Protein AF-A0A060CBT6-F1 (afdb_monomer)

Mean predicted aligned error: 3.3 Å

Radius of gyration: 12.22 Å; Cα contacts (8 Å, |Δi|>4): 70; chains: 1; bounding box: 26×17×33 Å

Structure (mmCIF, N/CA/C/O backbone):
data_AF-A0A060CBT6-F1
#
_entry.id   AF-A0A060CBT6-F1
#
loop_
_atom_site.group_PDB
_atom_site.id
_atom_site.type_symbol
_atom_site.label_atom_id
_atom_site.label_alt_id
_atom_site.label_comp_id
_atom_site.label_asym_id
_atom_site.label_entity_id
_atom_site.label_seq_id
_atom_site.pdbx_PDB_ins_code
_atom_site.Cartn_x
_atom_site.Cartn_y
_atom_site.Cartn_z
_atom_site.occupancy
_atom_site.B_iso_or_equiv
_atom_site.auth_seq_id
_atom_site.auth_comp_id
_atom_site.auth_asym_id
_atom_site.auth_atom_id
_atom_site.pdbx_PDB_model_num
ATOM 1 N N . PRO A 1 1 ? -18.198 4.200 -5.497 1.00 89.38 1 PRO A N 1
ATOM 2 C CA . PRO A 1 1 ? -17.519 5.501 -5.744 1.00 89.38 1 PRO A CA 1
ATOM 3 C C . PRO A 1 1 ? -16.060 5.401 -5.280 1.00 89.38 1 PRO A C 1
ATOM 5 O O . PRO A 1 1 ? -15.763 4.503 -4.498 1.00 89.38 1 PRO A O 1
ATOM 8 N N . ILE A 1 2 ? -15.164 6.278 -5.744 1.00 93.75 2 ILE A N 1
ATOM 9 C CA . ILE A 1 2 ? -13.783 6.320 -5.235 1.00 93.75 2 ILE A CA 1
ATOM 10 C C . ILE A 1 2 ? -13.799 7.020 -3.870 1.00 93.75 2 ILE A C 1
ATOM 12 O O . ILE A 1 2 ? -14.182 8.184 -3.795 1.00 93.75 2 ILE A O 1
ATOM 16 N N . ALA A 1 3 ? -13.408 6.310 -2.807 1.00 95.44 3 ALA A N 1
ATOM 17 C CA . ALA A 1 3 ? -13.391 6.844 -1.439 1.00 95.44 3 ALA A CA 1
ATOM 18 C C . ALA A 1 3 ? -12.180 7.757 -1.157 1.00 95.44 3 ALA A C 1
ATOM 20 O O . ALA A 1 3 ? -12.234 8.610 -0.277 1.00 95.44 3 ALA A O 1
ATOM 21 N N . GLY A 1 4 ? -11.091 7.600 -1.912 1.00 96.31 4 GLY A N 1
ATOM 22 C CA . GLY A 1 4 ? -9.896 8.435 -1.816 1.00 96.31 4 GLY A CA 1
ATOM 23 C C . GLY A 1 4 ? -8.776 7.943 -2.731 1.00 96.31 4 GLY A C 1
ATOM 24 O O . GLY A 1 4 ? -8.855 6.848 -3.288 1.00 96.31 4 GLY A O 1
ATOM 25 N N . TYR A 1 5 ? -7.739 8.763 -2.893 1.00 95.81 5 TYR A N 1
ATOM 26 C CA . TYR A 1 5 ? -6.511 8.423 -3.613 1.00 95.81 5 TYR A CA 1
ATOM 27 C C . TYR A 1 5 ? -5.323 9.197 -3.026 1.00 95.81 5 TYR A C 1
ATOM 29 O O . TYR A 1 5 ? -5.495 10.285 -2.478 1.00 95.81 5 TYR A O 1
ATOM 37 N N . HIS A 1 6 ? -4.121 8.634 -3.140 1.00 95.88 6 HIS A N 1
ATOM 38 C CA . HIS A 1 6 ? -2.866 9.261 -2.723 1.00 95.88 6 HIS A CA 1
ATOM 39 C C . HIS A 1 6 ? -1.712 8.685 -3.555 1.00 95.88 6 HIS A C 1
ATOM 41 O O . HIS A 1 6 ? -1.776 7.526 -3.970 1.00 95.88 6 HIS A O 1
ATOM 47 N N . ASP A 1 7 ? -0.663 9.468 -3.808 1.00 93.69 7 ASP A N 1
ATOM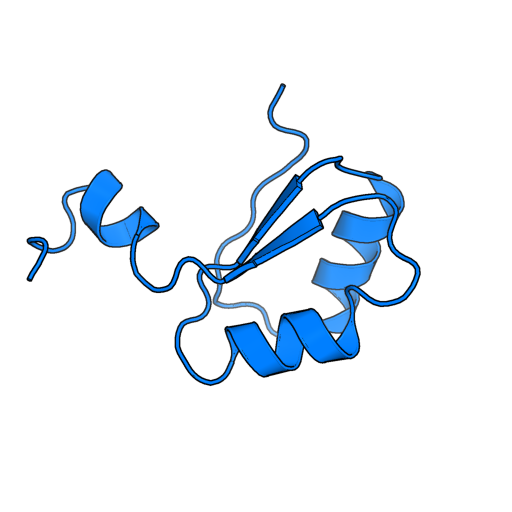 48 C CA . ASP A 1 7 ? 0.549 8.955 -4.452 1.00 93.69 7 ASP A CA 1
ATOM 49 C C . ASP A 1 7 ? 1.390 8.069 -3.506 1.00 93.69 7 ASP A C 1
ATOM 51 O O . ASP A 1 7 ? 1.194 8.049 -2.289 1.00 93.69 7 ASP A O 1
ATOM 55 N N . GLY A 1 8 ? 2.334 7.311 -4.067 1.00 92.31 8 GLY A N 1
ATOM 56 C CA . GLY A 1 8 ? 3.187 6.390 -3.307 1.00 92.31 8 GLY A CA 1
ATOM 57 C C . GLY A 1 8 ? 4.401 7.022 -2.607 1.00 92.31 8 GLY A C 1
ATOM 58 O O . GLY A 1 8 ? 5.164 6.295 -1.972 1.00 92.31 8 GLY A O 1
ATOM 59 N N . TYR A 1 9 ? 4.620 8.337 -2.715 1.00 91.25 9 TYR A N 1
ATOM 60 C CA . TYR A 1 9 ? 5.799 9.054 -2.205 1.00 91.25 9 TYR A CA 1
ATOM 61 C C . TYR A 1 9 ? 5.494 9.809 -0.902 1.00 91.25 9 TYR A C 1
ATOM 63 O O . TYR A 1 9 ? 5.760 11.003 -0.756 1.00 91.25 9 TYR A O 1
ATOM 71 N N . PHE A 1 10 ? 4.957 9.103 0.091 1.00 92.44 10 PHE A N 1
ATOM 72 C CA . PHE A 1 10 ? 4.646 9.664 1.407 1.00 92.44 10 PHE A CA 1
ATOM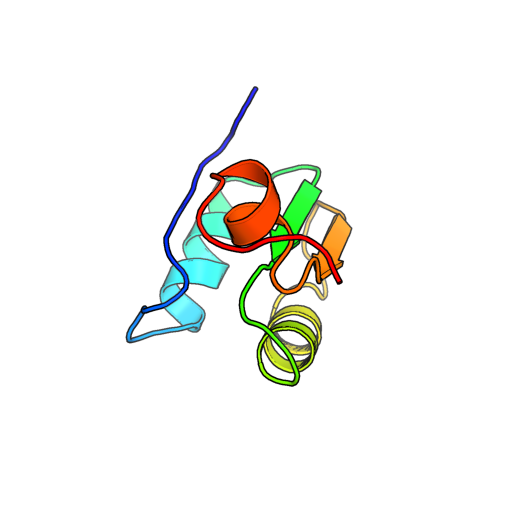 73 C C . PHE A 1 10 ? 5.798 9.498 2.413 1.00 92.44 10 PHE A C 1
ATOM 75 O O . PHE A 1 10 ? 6.597 8.567 2.342 1.00 92.44 10 PHE A O 1
ATOM 82 N N . LYS A 1 11 ? 5.855 10.394 3.410 1.00 92.50 11 LYS A N 1
ATOM 83 C CA . LYS A 1 11 ? 6.837 10.327 4.512 1.00 92.50 11 LYS A CA 1
ATOM 84 C C . LYS A 1 11 ? 6.420 9.386 5.646 1.00 92.50 11 LYS A C 1
ATOM 86 O O . LYS A 1 11 ? 7.281 8.854 6.336 1.00 92.50 11 LYS A O 1
ATOM 91 N N . SER A 1 12 ? 5.115 9.211 5.859 1.00 95.38 12 SER A N 1
ATOM 92 C CA . SER A 1 12 ? 4.559 8.413 6.956 1.00 95.38 12 SER A CA 1
ATOM 93 C C . SER A 1 12 ? 3.545 7.407 6.422 1.00 95.38 12 SER A C 1
ATOM 95 O O . SER A 1 12 ? 2.469 7.780 5.963 1.00 95.38 12 SER A O 1
ATOM 97 N N . ALA A 1 13 ? 3.890 6.122 6.494 1.00 95.75 13 ALA A N 1
ATOM 98 C CA . ALA A 1 13 ? 2.984 5.027 6.146 1.00 95.75 13 ALA A CA 1
ATOM 99 C C . ALA A 1 13 ? 1.765 4.988 7.081 1.00 95.75 13 ALA A C 1
ATOM 101 O O . ALA A 1 13 ? 0.633 4.794 6.640 1.00 95.75 13 ALA A O 1
ATOM 102 N N . THR A 1 14 ? 1.991 5.268 8.366 1.00 96.69 14 THR A N 1
ATOM 103 C CA . THR A 1 14 ? 0.955 5.261 9.400 1.00 96.69 14 THR A CA 1
ATOM 104 C C . THR A 1 14 ? -0.140 6.289 9.135 1.00 96.69 14 THR A C 1
ATOM 106 O O . THR A 1 14 ? -1.311 5.964 9.311 1.00 96.69 14 THR A O 1
ATOM 109 N N . SER A 1 15 ? 0.194 7.501 8.673 1.00 96.44 15 SER A N 1
ATOM 110 C CA . SER A 1 15 ? -0.840 8.504 8.377 1.00 96.44 15 SER A CA 1
ATOM 111 C C . SER A 1 15 ? -1.731 8.069 7.216 1.00 96.44 15 SER A C 1
ATOM 113 O O . SER A 1 15 ? -2.947 8.210 7.297 1.00 96.44 15 SER A O 1
ATOM 115 N N . ILE A 1 16 ? -1.144 7.479 6.168 1.00 97.00 16 ILE A N 1
ATOM 116 C CA . ILE A 1 16 ? -1.901 6.951 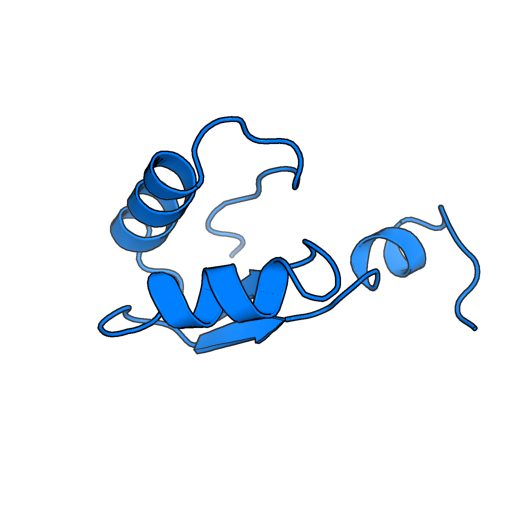5.024 1.00 97.00 16 ILE A CA 1
ATOM 117 C C . ILE A 1 16 ? -2.817 5.809 5.469 1.00 97.00 16 ILE A C 1
ATOM 119 O O . ILE A 1 16 ? -4.007 5.816 5.157 1.00 97.00 16 ILE A O 1
ATOM 123 N N . ALA A 1 17 ? -2.296 4.862 6.251 1.00 96.06 17 ALA A N 1
ATOM 124 C CA . ALA A 1 17 ? -3.078 3.745 6.767 1.00 96.06 17 ALA A CA 1
ATOM 125 C C . ALA A 1 17 ? -4.251 4.206 7.649 1.00 96.06 17 ALA A C 1
ATOM 127 O O . ALA A 1 17 ? -5.365 3.711 7.491 1.00 96.06 17 ALA A O 1
ATOM 128 N N . GLN A 1 18 ? -4.038 5.192 8.527 1.00 95.69 18 GLN A N 1
ATOM 129 C CA . GLN A 1 18 ? -5.102 5.768 9.356 1.00 95.69 18 GLN A CA 1
ATOM 130 C C . GLN A 1 18 ? -6.197 6.419 8.511 1.00 95.69 18 GLN A C 1
ATOM 132 O O . GLN A 1 18 ? -7.378 6.191 8.770 1.00 95.69 18 GLN A O 1
ATOM 137 N N . THR A 1 19 ? -5.831 7.180 7.475 1.00 95.88 19 THR A N 1
ATOM 138 C CA . THR A 1 19 ? -6.809 7.753 6.542 1.00 95.88 19 THR A CA 1
ATOM 139 C C . THR A 1 19 ? -7.618 6.657 5.850 1.00 95.88 19 THR A C 1
ATOM 141 O O . THR A 1 19 ? -8.843 6.743 5.817 1.00 95.88 19 THR A O 1
ATOM 144 N N . ILE A 1 20 ? -6.968 5.598 5.357 1.00 96.94 20 ILE A N 1
ATOM 145 C CA . ILE A 1 20 ? -7.656 4.465 4.719 1.00 96.94 20 ILE A CA 1
ATOM 146 C C . ILE A 1 20 ? -8.636 3.805 5.701 1.00 96.94 20 ILE A C 1
ATOM 148 O O . ILE A 1 20 ? -9.801 3.608 5.364 1.00 96.94 20 ILE A O 1
ATOM 152 N N . GLN A 1 21 ? -8.208 3.515 6.932 1.00 94.94 21 GLN A N 1
ATOM 153 C CA . GLN A 1 21 ? -9.058 2.878 7.945 1.00 94.94 21 GLN A CA 1
ATOM 154 C C . GLN A 1 21 ? -10.262 3.745 8.342 1.00 94.94 21 GLN A C 1
ATOM 156 O O . GLN A 1 21 ? -11.360 3.219 8.516 1.00 94.94 21 GLN A O 1
ATOM 161 N N . GLN A 1 22 ? -10.090 5.067 8.445 1.00 95.38 22 GLN A N 1
ATOM 162 C CA . GLN A 1 22 ? -11.183 6.001 8.743 1.00 95.38 22 GLN A CA 1
ATOM 163 C C . GLN A 1 22 ? -12.236 6.045 7.631 1.00 95.38 22 GLN A C 1
ATOM 165 O O . GLN A 1 22 ? -13.426 6.140 7.925 1.00 95.38 22 GLN A O 1
ATOM 170 N N . GLN A 1 23 ? -11.809 5.945 6.371 1.00 95.88 23 GLN A N 1
ATOM 171 C CA . GLN A 1 23 ? -12.704 5.948 5.209 1.00 95.88 23 GLN A CA 1
ATOM 172 C C . GLN A 1 23 ? -13.433 4.610 5.003 1.00 95.88 23 GLN A C 1
ATOM 174 O O . GLN A 1 23 ? -14.400 4.567 4.248 1.00 95.88 23 GLN A O 1
ATOM 179 N N . LYS A 1 24 ? -12.989 3.529 5.666 1.00 96.19 24 LYS A N 1
ATOM 180 C CA . LYS A 1 24 ? -13.563 2.171 5.585 1.00 96.19 24 LYS A CA 1
ATOM 181 C C . LYS A 1 24 ? -13.889 1.714 4.146 1.00 96.19 24 LYS A C 1
ATOM 183 O O . LYS A 1 24 ? -15.015 1.292 3.889 1.00 96.19 24 LYS A O 1
ATOM 188 N N . PRO A 1 25 ? -12.945 1.797 3.190 1.00 97.31 25 PRO A N 1
ATOM 189 C CA . PRO A 1 25 ? -13.202 1.348 1.828 1.00 97.31 25 PRO A CA 1
ATOM 190 C C . PRO A 1 25 ? -13.365 -0.174 1.773 1.00 97.31 25 PRO A C 1
ATOM 192 O O . PRO A 1 25 ? -12.692 -0.900 2.504 1.00 97.31 25 PRO A O 1
ATOM 195 N N . ASP A 1 26 ? -14.198 -0.659 0.853 1.00 98.12 26 ASP A N 1
ATOM 196 C CA . ASP A 1 26 ? -14.361 -2.099 0.607 1.00 98.12 26 ASP A CA 1
ATOM 197 C C . ASP A 1 26 ? -13.140 -2.712 -0.105 1.00 98.12 26 ASP A C 1
ATOM 199 O O . ASP A 1 26 ? -12.857 -3.902 0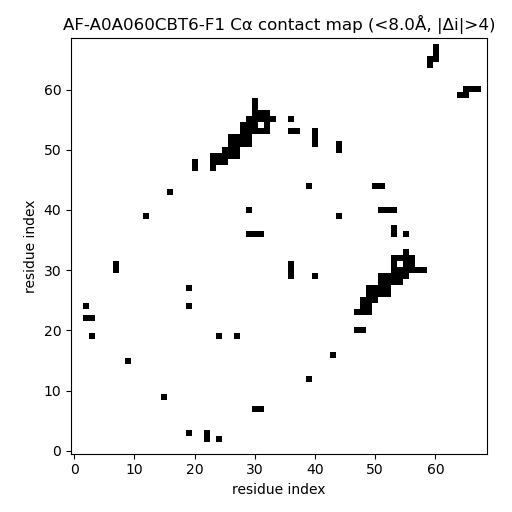.037 1.00 98.12 26 ASP A O 1
ATOM 203 N N . ILE A 1 27 ? -12.400 -1.899 -0.871 1.00 97.88 27 ILE A N 1
ATOM 204 C CA . ILE A 1 27 ? -11.210 -2.311 -1.628 1.00 97.88 27 ILE A CA 1
ATOM 205 C C . ILE A 1 27 ? -10.127 -1.231 -1.529 1.00 97.88 27 ILE A C 1
ATOM 207 O O . ILE A 1 27 ? -10.397 -0.047 -1.740 1.00 97.88 27 ILE A O 1
ATOM 211 N N . VAL A 1 28 ? -8.887 -1.654 -1.282 1.00 98.12 28 VAL A N 1
ATOM 212 C CA . VAL A 1 28 ? -7.682 -0.815 -1.279 1.00 98.12 28 VAL A CA 1
ATOM 213 C C . VAL A 1 28 ? -6.680 -1.369 -2.290 1.00 98.12 28 VAL A C 1
ATOM 215 O O . VAL A 1 28 ? -6.213 -2.501 -2.167 1.00 98.12 28 VAL A O 1
ATOM 218 N N . LEU A 1 29 ? -6.330 -0.563 -3.295 1.00 98.06 29 LEU A N 1
ATOM 219 C CA . LEU A 1 29 ? -5.331 -0.914 -4.307 1.00 98.06 29 LEU A CA 1
ATOM 220 C C . LEU A 1 29 ? -3.993 -0.255 -3.961 1.00 98.06 29 LEU A C 1
ATOM 222 O O . LEU A 1 29 ? -3.909 0.969 -3.864 1.00 98.06 29 LEU A O 1
ATOM 226 N N . VAL A 1 30 ? -2.944 -1.059 -3.792 1.00 98.06 30 VAL A N 1
ATOM 227 C CA . VAL A 1 30 ? -1.625 -0.603 -3.335 1.00 98.06 30 VAL A CA 1
ATOM 228 C C . VAL A 1 30 ? -0.607 -0.748 -4.465 1.00 98.06 30 VAL A C 1
ATOM 230 O O . VAL A 1 30 ? -0.232 -1.853 -4.846 1.00 98.06 30 VAL A O 1
ATOM 233 N N . ALA A 1 31 ? -0.146 0.383 -4.997 1.00 96.75 31 ALA A N 1
ATOM 234 C CA . ALA A 1 31 ? 0.799 0.467 -6.115 1.00 96.75 31 ALA A CA 1
ATOM 235 C C . ALA A 1 31 ? 2.167 1.011 -5.663 1.00 96.75 31 ALA A C 1
ATOM 237 O O . ALA A 1 31 ? 2.672 1.989 -6.206 1.00 96.75 31 ALA A O 1
ATOM 238 N N . LEU A 1 32 ? 2.749 0.421 -4.612 1.00 96.62 32 LEU A N 1
ATOM 239 C CA . LEU A 1 32 ? 4.042 0.864 -4.056 1.00 96.62 32 LEU A CA 1
ATOM 240 C C . LEU A 1 32 ? 5.243 0.106 -4.639 1.00 96.62 32 LEU A C 1
ATOM 242 O O . LEU A 1 32 ? 6.389 0.464 -4.362 1.00 96.62 32 LEU A O 1
ATOM 246 N N . GLY A 1 33 ? 4.975 -0.933 -5.436 1.00 94.50 33 GLY A N 1
ATOM 247 C CA . GLY A 1 33 ? 5.986 -1.833 -5.973 1.00 94.50 33 GLY A CA 1
ATOM 248 C C . GLY A 1 33 ? 6.525 -2.811 -4.930 1.00 94.50 33 GLY A C 1
ATOM 249 O O . GLY A 1 33 ? 6.355 -2.641 -3.720 1.00 94.50 33 GLY A O 1
ATOM 250 N N . PHE A 1 34 ? 7.194 -3.851 -5.420 1.00 93.31 34 PHE A N 1
ATOM 251 C CA . PHE A 1 34 ? 7.824 -4.859 -4.576 1.00 93.31 34 PHE A CA 1
ATOM 252 C C . PHE A 1 34 ? 9.122 -4.320 -3.943 1.00 93.31 34 PHE A C 1
ATOM 254 O O . PHE A 1 34 ? 9.888 -3.638 -4.631 1.00 93.31 34 PHE A O 1
ATOM 261 N N . PRO A 1 35 ? 9.421 -4.626 -2.665 1.00 95.81 35 PRO A N 1
ATOM 262 C CA . PRO A 1 35 ? 8.599 -5.355 -1.684 1.00 95.81 35 PRO A CA 1
ATOM 263 C C . PRO A 1 35 ? 7.716 -4.435 -0.815 1.00 95.81 35 PRO A C 1
ATOM 265 O O . PRO A 1 35 ? 7.151 -4.855 0.195 1.00 95.81 35 PRO A O 1
ATOM 268 N N . LYS A 1 36 ? 7.669 -3.132 -1.124 1.00 96.38 36 LYS A N 1
ATOM 269 C CA . LYS A 1 36 ? 7.052 -2.119 -0.252 1.00 96.38 36 LYS A CA 1
ATOM 270 C C . LYS A 1 36 ? 5.553 -2.333 -0.082 1.00 96.38 36 LYS A C 1
ATOM 272 O O . LYS A 1 36 ? 5.041 -2.109 1.011 1.00 96.38 36 LYS A O 1
ATOM 277 N N . GLN A 1 37 ? 4.855 -2.735 -1.140 1.00 97.25 37 GLN A N 1
ATOM 278 C CA . GLN A 1 37 ? 3.412 -2.955 -1.079 1.00 97.25 37 GLN A CA 1
ATOM 279 C C . GLN A 1 37 ? 3.058 -4.172 -0.216 1.00 97.25 37 GLN A C 1
ATOM 281 O O . GLN A 1 37 ? 2.113 -4.080 0.559 1.00 97.25 37 GLN A O 1
ATOM 286 N N . GLU A 1 38 ? 3.819 -5.269 -0.294 1.00 97.75 38 GLU A N 1
ATOM 287 C CA . GLU A 1 38 ? 3.572 -6.475 0.500 1.00 97.75 38 GLU A CA 1
ATOM 288 C C . GLU A 1 38 ? 3.724 -6.156 1.988 1.00 97.75 38 GLU A C 1
ATOM 290 O O . GLU A 1 38 ? 2.811 -6.420 2.764 1.00 97.75 38 GLU A O 1
ATOM 295 N N . ASN A 1 39 ? 4.811 -5.471 2.360 1.00 97.62 39 ASN A N 1
ATOM 296 C CA . ASN A 1 39 ? 5.048 -5.044 3.740 1.00 97.62 39 ASN A CA 1
ATOM 297 C C . ASN A 1 39 ? 3.973 -4.066 4.242 1.00 97.62 39 ASN A C 1
ATOM 299 O O . ASN A 1 39 ? 3.544 -4.146 5.389 1.00 97.62 39 ASN A O 1
ATOM 303 N N . PHE A 1 40 ? 3.524 -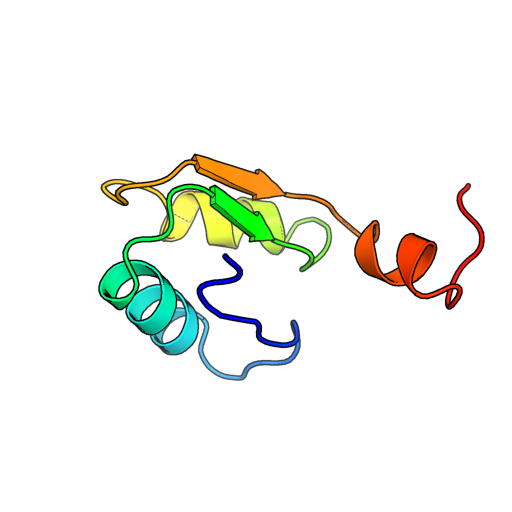3.137 3.393 1.00 97.81 40 PHE A N 1
ATOM 304 C CA . PHE A 1 40 ? 2.475 -2.183 3.757 1.00 97.81 40 PHE A CA 1
ATOM 305 C C . PHE A 1 40 ? 1.127 -2.882 3.982 1.00 97.81 40 PHE A C 1
ATOM 307 O O . PHE A 1 40 ? 0.424 -2.582 4.945 1.00 97.81 40 PHE A O 1
ATOM 314 N N . ILE A 1 41 ? 0.768 -3.830 3.115 1.00 98.12 41 ILE A N 1
ATOM 315 C CA . ILE A 1 41 ? -0.465 -4.608 3.253 1.00 98.12 41 ILE A CA 1
ATOM 316 C C . ILE A 1 41 ? -0.401 -5.474 4.512 1.00 98.12 41 ILE A C 1
ATOM 318 O O . ILE A 1 41 ? -1.333 -5.420 5.312 1.00 98.12 41 ILE A O 1
ATOM 322 N N . ASP A 1 42 ? 0.686 -6.216 4.721 1.00 97.88 42 ASP A N 1
ATOM 323 C CA . ASP A 1 42 ? 0.867 -7.078 5.897 1.00 97.88 42 ASP A CA 1
ATOM 324 C C . ASP A 1 42 ? 0.736 -6.282 7.205 1.00 97.88 42 ASP A C 1
ATOM 326 O O . ASP A 1 42 ? 0.005 -6.666 8.116 1.00 97.88 42 ASP A O 1
ATOM 330 N N . GLN A 1 43 ? 1.343 -5.093 7.254 1.00 97.62 43 GLN A N 1
ATOM 331 C CA . GLN A 1 43 ? 1.339 -4.257 8.449 1.00 97.62 43 GLN A CA 1
ATOM 332 C C . GLN A 1 43 ? -0.019 -3.602 8.761 1.00 97.62 43 GLN A C 1
ATOM 334 O O . GLN A 1 43 ? -0.337 -3.409 9.935 1.00 97.62 43 GLN A O 1
ATOM 339 N N . TYR A 1 44 ? -0.805 -3.205 7.752 1.00 97.44 44 TYR A N 1
ATOM 340 C CA . TYR A 1 44 ? -1.953 -2.305 7.962 1.00 97.44 44 TYR A CA 1
ATOM 341 C C . TYR A 1 44 ? -3.320 -2.865 7.553 1.00 97.44 44 TYR A C 1
ATOM 343 O O . TYR A 1 44 ? -4.340 -2.259 7.900 1.00 97.44 44 TYR A O 1
ATOM 351 N N . SER A 1 45 ? -3.369 -3.989 6.833 1.00 96.56 45 SER A N 1
ATOM 352 C CA . SER A 1 45 ? -4.636 -4.586 6.385 1.00 96.56 45 SER A CA 1
ATOM 353 C C . SER A 1 45 ? -5.321 -5.440 7.455 1.00 96.56 45 SER A C 1
ATOM 355 O O . SER A 1 45 ? -6.547 -5.583 7.422 1.00 96.56 45 SER A O 1
ATOM 357 N N . ILE A 1 46 ? -4.564 -5.974 8.423 1.00 94.62 46 ILE A N 1
ATOM 358 C CA . ILE A 1 46 ? -5.098 -6.816 9.501 1.00 94.62 46 ILE A CA 1
ATOM 359 C C . ILE A 1 46 ? -6.139 -6.023 10.302 1.00 94.62 46 ILE A C 1
ATOM 361 O O . ILE A 1 46 ? -5.849 -4.968 10.862 1.00 94.62 46 ILE A O 1
ATOM 365 N N . GLY A 1 47 ? -7.370 -6.539 10.351 1.00 90.38 47 GLY A N 1
ATOM 366 C CA . GLY A 1 47 ? -8.490 -5.900 11.050 1.00 90.38 47 GLY A CA 1
ATOM 367 C C . GLY A 1 47 ? -9.145 -4.734 10.299 1.00 90.38 47 GLY A C 1
ATOM 368 O O . GLY A 1 47 ? -10.034 -4.087 10.850 1.00 90.38 47 GLY A O 1
ATOM 369 N N . SER A 1 48 ? -8.742 -4.455 9.057 1.00 93.94 48 SER A N 1
ATOM 370 C CA . SER A 1 48 ? -9.435 -3.481 8.209 1.00 93.94 48 SER A CA 1
ATOM 371 C C . SER A 1 48 ? -10.749 -4.042 7.638 1.00 93.94 48 SER A C 1
ATOM 373 O O . SER A 1 48 ? -10.947 -5.252 7.576 1.00 93.94 48 SER A O 1
ATOM 375 N N . HIS A 1 49 ? -11.665 -3.149 7.240 1.00 93.38 49 HIS A N 1
ATOM 376 C CA . HIS A 1 49 ? -12.989 -3.514 6.700 1.00 93.38 49 HIS A CA 1
ATOM 377 C C . HIS A 1 49 ? -12.920 -4.179 5.315 1.00 93.38 49 HIS A C 1
ATOM 379 O O . HIS A 1 49 ? -13.706 -5.074 5.021 1.00 93.38 49 HIS A O 1
ATOM 385 N N . GLY A 1 50 ? -11.995 -3.731 4.465 1.00 95.44 50 GLY A N 1
ATOM 386 C CA . GLY A 1 50 ? -11.935 -4.106 3.053 1.00 95.44 50 GLY A CA 1
ATOM 387 C C . GLY A 1 50 ? -10.781 -5.030 2.678 1.00 95.44 50 GLY A C 1
ATOM 388 O O . GLY A 1 50 ? -9.916 -5.362 3.486 1.00 95.44 50 GLY A O 1
ATOM 389 N N . ILE A 1 51 ? -10.744 -5.404 1.399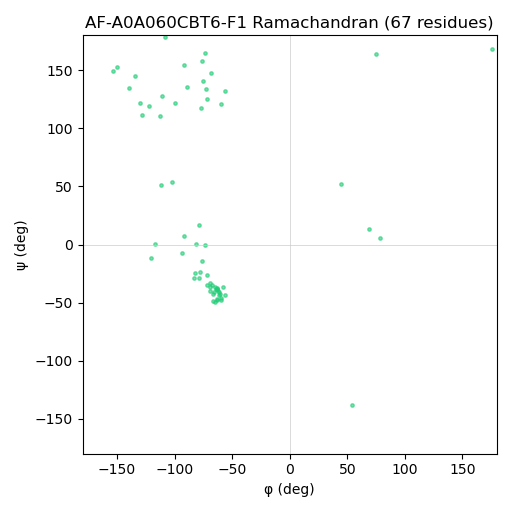 1.00 97.12 51 ILE A N 1
ATOM 390 C CA . ILE A 1 51 ? -9.688 -6.236 0.810 1.00 97.12 51 ILE A CA 1
ATOM 391 C C . ILE A 1 51 ? -8.557 -5.349 0.285 1.00 97.12 51 ILE A C 1
ATOM 393 O O . ILE A 1 51 ? -8.800 -4.351 -0.394 1.00 97.12 51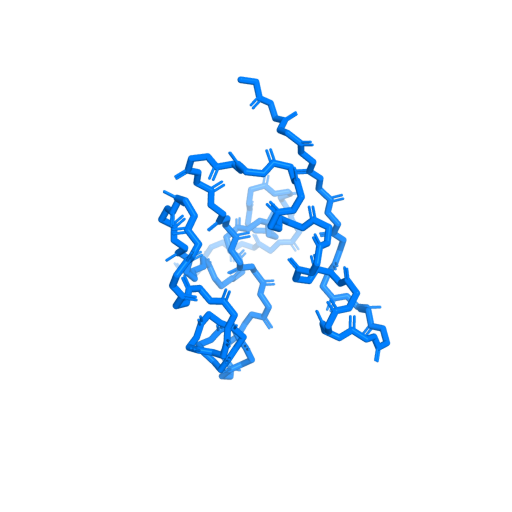 ILE A O 1
ATOM 397 N N . TRP A 1 52 ? -7.313 -5.741 0.557 1.00 98.12 52 TRP A N 1
ATOM 398 C CA . TRP A 1 52 ? -6.117 -5.017 0.130 1.00 98.12 52 TRP A CA 1
ATOM 399 C C . TRP A 1 52 ? -5.365 -5.816 -0.928 1.00 98.12 52 TRP A C 1
ATOM 401 O O . TRP A 1 52 ? -5.073 -6.994 -0.731 1.00 98.12 52 TRP A O 1
ATOM 411 N N . ILE A 1 53 ? -5.058 -5.180 -2.058 1.00 98.00 53 ILE A N 1
ATOM 412 C CA . ILE A 1 53 ? -4.461 -5.843 -3.220 1.00 98.00 53 ILE A CA 1
ATOM 413 C C . ILE A 1 53 ? -3.241 -5.051 -3.679 1.00 98.00 53 ILE A C 1
ATOM 415 O O . ILE A 1 53 ? -3.345 -3.877 -4.041 1.00 98.00 53 ILE A O 1
ATOM 419 N N . GLY A 1 54 ? -2.085 -5.711 -3.703 1.00 97.50 54 GLY A N 1
ATOM 420 C CA . GLY A 1 54 ? -0.891 -5.188 -4.356 1.0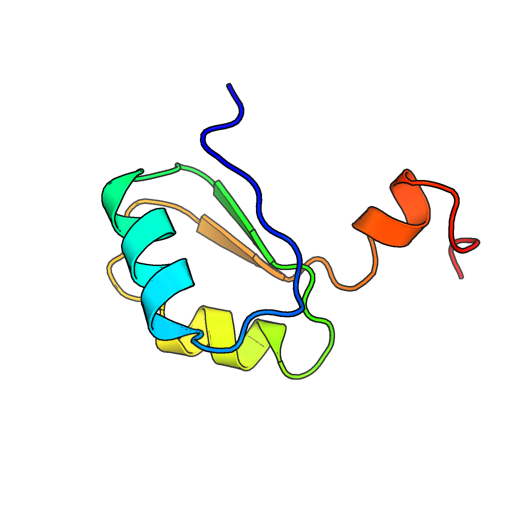0 97.50 54 GLY A CA 1
ATOM 421 C C . GLY A 1 54 ? -1.061 -5.232 -5.874 1.00 97.50 54 GLY A C 1
ATOM 422 O O . GLY A 1 54 ? -1.351 -6.288 -6.431 1.00 97.50 54 GLY A O 1
ATOM 423 N N . VAL A 1 55 ? -0.889 -4.098 -6.553 1.00 97.00 55 VAL A N 1
ATOM 424 C CA . VAL A 1 55 ? -1.078 -3.987 -8.015 1.00 97.00 55 VAL A CA 1
ATOM 425 C C . VAL A 1 55 ? 0.200 -3.610 -8.768 1.00 97.00 55 VAL A C 1
ATOM 427 O O . VAL A 1 55 ? 0.176 -3.488 -9.996 1.00 97.00 55 VAL A O 1
ATOM 430 N N . GLY A 1 56 ? 1.324 -3.431 -8.068 1.00 93.62 56 GLY A N 1
ATOM 431 C CA . GLY A 1 56 ? 2.600 -3.062 -8.681 1.00 93.62 56 GLY A CA 1
ATOM 432 C C . GLY A 1 56 ? 2.483 -1.797 -9.536 1.00 93.62 56 GLY A C 1
ATOM 433 O O . GLY A 1 56 ? 1.784 -0.855 -9.173 1.00 93.62 56 GLY A O 1
ATOM 434 N N . GLY A 1 57 ? 3.124 -1.797 -10.705 1.00 91.31 57 GLY A N 1
ATOM 435 C CA . GLY A 1 57 ? 3.101 -0.679 -11.659 1.00 91.31 57 GLY A CA 1
ATOM 436 C C . GLY A 1 57 ? 1.834 -0.570 -12.520 1.00 91.31 57 GLY A C 1
ATOM 437 O O . GLY A 1 57 ? 1.863 0.094 -13.555 1.00 91.31 57 GLY A O 1
ATOM 438 N N . SER A 1 58 ? 0.725 -1.229 -12.158 1.00 92.38 58 SER A N 1
ATOM 439 C CA . SER A 1 58 ? -0.493 -1.242 -12.990 1.00 92.38 58 SER A CA 1
ATOM 440 C C . SER A 1 58 ? -1.036 0.162 -13.274 1.00 92.38 58 SER A C 1
ATOM 442 O O . SER A 1 58 ? -1.494 0.427 -14.385 1.00 92.38 58 SER A O 1
ATOM 444 N N . PHE A 1 59 ? -0.948 1.087 -12.312 1.00 92.75 59 PHE A N 1
ATOM 445 C CA . PHE A 1 59 ? -1.386 2.468 -12.527 1.00 92.75 59 PHE A CA 1
ATOM 446 C C . PHE A 1 59 ? -0.513 3.222 -13.525 1.00 92.75 59 PHE A C 1
ATOM 448 O O . PHE A 1 59 ? -1.052 3.996 -14.310 1.00 92.75 59 PHE A O 1
ATOM 455 N N . ASP A 1 60 ? 0.795 2.969 -13.567 1.00 88.19 60 ASP A N 1
ATOM 456 C CA . ASP A 1 60 ? 1.662 3.618 -14.549 1.00 88.19 60 ASP A CA 1
ATOM 457 C C . ASP A 1 60 ? 1.388 3.114 -15.975 1.00 88.19 60 ASP A C 1
ATOM 459 O O . ASP A 1 60 ? 1.449 3.895 -16.928 1.00 88.19 60 ASP A O 1
ATOM 463 N N . VAL A 1 61 ? 1.016 1.836 -16.127 1.00 88.88 61 VAL A N 1
ATOM 464 C CA . VAL A 1 61 ? 0.570 1.265 -17.411 1.00 88.88 61 VAL A CA 1
ATOM 465 C C . VAL A 1 61 ? -0.752 1.892 -17.852 1.00 88.88 61 VAL A C 1
ATOM 467 O O . VAL A 1 61 ? -0.867 2.347 -18.988 1.00 88.88 61 VAL A O 1
ATOM 470 N N . ILE A 1 62 ? -1.742 1.956 -16.955 1.00 89.44 62 ILE A N 1
ATOM 471 C CA . ILE A 1 62 ? -3.055 2.555 -17.247 1.00 89.44 62 ILE A CA 1
ATOM 472 C C . ILE A 1 62 ? -2.915 4.049 -17.571 1.00 89.44 62 ILE A C 1
ATOM 474 O O . ILE A 1 62 ? -3.581 4.547 -18.474 1.00 89.44 62 ILE A O 1
ATOM 478 N N . ALA A 1 63 ? -2.016 4.757 -16.884 1.00 88.94 63 ALA A N 1
ATOM 479 C CA . ALA A 1 63 ? -1.722 6.165 -17.134 1.00 88.94 63 ALA A CA 1
ATOM 480 C C . ALA A 1 63 ? -0.902 6.410 -18.417 1.00 88.94 63 ALA A C 1
ATOM 482 O O . ALA A 1 63 ? -0.573 7.558 -18.713 1.00 88.94 63 ALA A O 1
ATOM 483 N N . GLY A 1 64 ? -0.530 5.360 -19.162 1.00 88.19 64 GLY A N 1
ATOM 484 C CA . GLY A 1 64 ? 0.268 5.459 -20.386 1.00 88.19 64 GLY A CA 1
ATOM 485 C C . GLY A 1 64 ? 1.721 5.892 -20.162 1.00 88.19 64 GLY A C 1
ATOM 486 O O . GLY A 1 64 ? 2.403 6.243 -21.122 1.00 88.19 64 GLY A O 1
ATOM 487 N N . LYS A 1 65 ? 2.209 5.878 -18.914 1.00 83.94 65 LYS A N 1
ATOM 488 C CA . LYS A 1 65 ? 3.577 6.292 -18.559 1.00 83.94 65 LYS A CA 1
ATOM 489 C C . LYS A 1 65 ? 4.618 5.221 -18.871 1.00 83.94 65 LYS A C 1
ATOM 491 O O . LYS A 1 65 ? 5.766 5.548 -19.151 1.00 83.94 65 LYS A O 1
ATOM 496 N N . VAL A 1 66 ? 4.220 3.953 -18.842 1.00 79.31 66 VAL A N 1
ATOM 497 C CA . VAL A 1 66 ? 5.060 2.805 -19.212 1.00 79.31 66 VAL A CA 1
ATOM 498 C C . VAL A 1 66 ? 4.281 1.853 -20.103 1.00 79.31 66 VAL A C 1
ATOM 500 O O . VAL A 1 66 ? 3.079 1.654 -19.933 1.00 79.31 66 VAL A O 1
ATOM 503 N N . LYS A 1 67 ? 4.981 1.232 -21.058 1.00 70.81 67 LYS A N 1
ATOM 504 C CA . LYS A 1 67 ? 4.428 0.105 -21.810 1.00 70.81 67 LYS A CA 1
ATOM 505 C C . LYS A 1 67 ? 4.395 -1.117 -20.899 1.00 70.81 67 LYS A C 1
ATOM 507 O O . LYS A 1 67 ? 5.376 -1.403 -20.216 1.00 70.81 67 LYS A O 1
ATOM 512 N N . ARG A 1 68 ? 3.265 -1.825 -20.905 1.00 67.12 68 ARG A N 1
ATOM 513 C CA . ARG A 1 68 ? 3.148 -3.139 -20.269 1.00 67.12 68 ARG A CA 1
ATOM 514 C C . ARG A 1 68 ? 4.225 -4.059 -20.858 1.00 67.12 68 ARG A C 1
ATOM 516 O O . ARG A 1 68 ? 4.388 -4.064 -22.079 1.00 67.12 68 ARG A O 1
ATOM 523 N N . ALA A 1 69 ? 4.953 -4.763 -19.993 1.00 62.16 69 ALA A N 1
ATOM 524 C CA . ALA A 1 69 ? 5.849 -5.838 -20.409 1.00 62.16 69 ALA A CA 1
ATOM 525 C C . ALA A 1 69 ? 5.051 -7.020 -20.976 1.00 62.16 69 ALA A C 1
ATOM 527 O O . ALA A 1 69 ? 3.931 -7.270 -20.463 1.00 62.16 69 ALA A O 1
#

Nearest PDB structures (foldseek):
  7n41-assembly2_B  TM=8.628E-01  e=1.285E-03  Thermoanaerobacter italicus Ab9
  5wfg-assembly2_E  TM=8.586E-01  e=7.820E-03  Thermoanaerobacter italicus Ab9
  3p83-assembly1_F  TM=6.677E-01  e=1.104E+00  Archaeoglobus fulgidus
  3p83-assembly1_E  TM=6.733E-01  e=1.442E+00  Archaeoglobus fulgidus
  6w6b-assembly1_A-2  TM=6.148E-01  e=2.015E+00  Staphylococcus aureus

Secondary structure (DSSP, 8-state):
-------S--S-HHHHHHHHHHH--SEEEE-S-TTHHHHHHHHH-TT-SSEEEE-TTHHHHHTTSS---

pLDDT: mean 93.46, std 6.75, range [62.16, 98.12]

Foldseek 3Di:
DDLDDDDLPDPDLVVVLVSCQVSLDQEAEDANAPPVQVVSCVV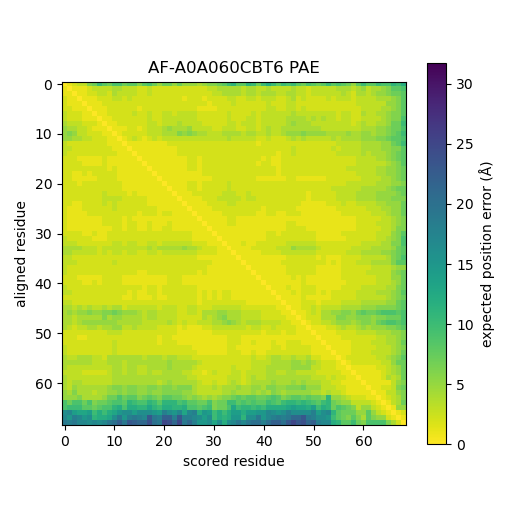RVVPGNHDYDYDHCVVCCVVVVDPDD

Sequence (69 aa):
PIAGYHDGYFKSATSIAQTIQQQKPDIVLVALGFPKQENFIDQYSIGSHGIWIGVGGSFDVIAGKVKRA

Solvent-accessible surface area (backbone atoms only — not comparable to full-atom values): 4428 Å² total; per-residue (Å²): 131,87,89,76,87,79,79,77,86,69,95,49,70,65,62,55,49,51,52,49,60,74,67,55,45,69,64,45,82,35,59,57,30,89,68,54,24,61,55,50,44,66,72,58,45,76,91,48,86,34,51,74,42,75,52,35,67,51,63,43,38,75,69,67,76,41,81,77,128

InterPro domains:
  IPR004629 Glycosyl transferase WecG/TagA/CpsF [PF03808] (2-69)
  IPR004629 Glycosyl transferase WecG/TagA/CpsF [PTHR34136] (2-69)
  IPR004629 Glycosyl transferase WecG/TagA/CpsF [cd06533] (2-69)

Organism: NCBI:txid153152